Protein AF-A0A356B0W6-F1 (afdb_monomer_lite)

Secondary structure (DSSP, 8-state):
--PPPPPPPPPHHHHHHHHHTS-TTTTT----PPPPP-PPP-HHHHHHHHHHHSEE---SSS--TTEEEEEES-HHHHHHHHHHTT---TTTT-HHHHHHHHHHS-EEEEEEE-TTS-EEEEEEEEES-TTSPPTTGGG-EEEE----SSS-SEEEEEEEETTTTEEPP-

pLDDT: mean 79.92, std 16.23, range [36.97, 96.38]

Radius of gyration: 16.48 Å; chains: 1; bounding box: 46×32×55 Å

Sequence (170 aa):
EEQPGQPGIPGPDELESELLELPDYLMDLQPEKSFPEKKAFDIDKYREVMERQFENFKPFDNNREDYEWWKVENPVALHEQLLGFGVKIRNFFNASVMMSFFKYGILLSGIYQDPDGNSLLVFGFPSAFQSEHKPFDDCSVWVRNRSNQGNPEGYWLIYYDPNTKELLLW

Structure (mmCIF, N/CA/C/O backbone):
data_AF-A0A356B0W6-F1
#
_entry.id   AF-A0A356B0W6-F1
#
loop_
_atom_site.group_PDB
_atom_site.id
_atom_site.type_symbol
_atom_site.label_atom_id
_atom_site.label_alt_id
_atom_site.label_comp_id
_atom_site.label_asym_id
_atom_site.label_entity_id
_atom_site.label_seq_id
_atom_site.pdbx_PDB_ins_code
_atom_site.Cartn_x
_atom_site.Cartn_y
_atom_site.Cartn_z
_atom_site.occupancy
_atom_site.B_iso_or_equiv
_atom_site.auth_seq_id
_atom_site.auth_comp_id
_atom_site.auth_asym_id
_atom_site.auth_atom_id
_atom_site.pdbx_PDB_model_nu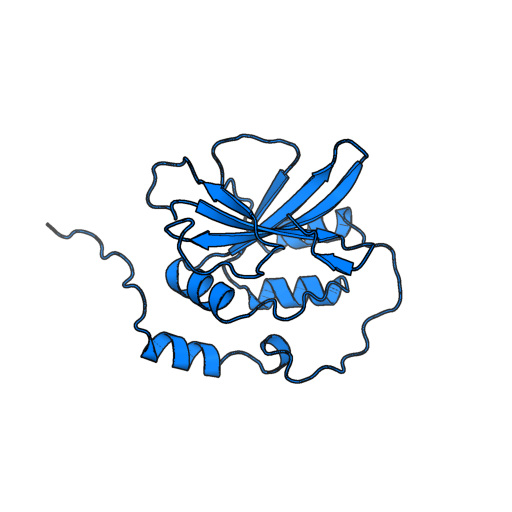m
ATOM 1 N N . GLU A 1 1 ? 20.393 14.292 -32.251 1.00 37.66 1 GLU A N 1
ATOM 2 C CA . GLU A 1 1 ? 19.480 13.296 -31.661 1.00 37.66 1 GLU A CA 1
ATOM 3 C C . GLU A 1 1 ? 20.007 12.958 -30.281 1.00 37.66 1 GLU A C 1
ATOM 5 O O . GLU A 1 1 ? 20.998 12.254 -30.179 1.00 37.66 1 GLU A O 1
ATOM 10 N N . GLU A 1 2 ? 19.419 13.532 -29.237 1.00 38.53 2 GLU A N 1
ATOM 11 C CA . GLU A 1 2 ? 19.646 13.088 -27.860 1.00 38.53 2 GLU A CA 1
ATOM 12 C C . GLU A 1 2 ? 18.300 12.569 -27.361 1.00 38.53 2 GLU A C 1
ATOM 14 O O . GLU A 1 2 ? 17.342 13.329 -27.229 1.00 38.53 2 GLU A O 1
ATOM 19 N N . GLN A 1 3 ? 18.199 11.250 -27.202 1.00 36.97 3 GLN A N 1
ATOM 20 C CA . GLN A 1 3 ? 17.082 10.633 -26.494 1.00 36.97 3 GLN A CA 1
ATOM 21 C C . GLN A 1 3 ? 17.364 10.761 -24.989 1.00 36.97 3 GLN A C 1
ATOM 23 O O . GLN A 1 3 ? 18.495 10.489 -24.578 1.00 36.97 3 GLN A O 1
ATOM 28 N N . PRO A 1 4 ? 16.394 11.184 -24.161 1.00 46.31 4 PRO A N 1
ATOM 29 C CA . PRO A 1 4 ? 16.607 11.306 -22.727 1.00 46.31 4 PRO A CA 1
ATOM 30 C C . PRO A 1 4 ? 16.771 9.912 -22.115 1.00 46.31 4 PRO A C 1
ATOM 32 O O . PRO A 1 4 ? 15.989 9.003 -22.397 1.00 46.31 4 PRO A O 1
ATOM 35 N N . GLY A 1 5 ? 17.820 9.752 -21.305 1.00 42.12 5 GLY A N 1
ATOM 36 C CA . GLY A 1 5 ? 18.164 8.500 -20.644 1.00 42.12 5 GLY A CA 1
ATOM 37 C C . GLY A 1 5 ? 17.021 7.988 -19.775 1.00 42.12 5 GLY A C 1
ATOM 38 O O . GLY A 1 5 ? 16.524 8.696 -18.901 1.00 42.12 5 GLY A O 1
ATOM 39 N N . GLN A 1 6 ? 16.613 6.744 -20.019 1.00 45.88 6 GLN A N 1
ATOM 40 C CA . GLN A 1 6 ? 15.824 5.987 -19.055 1.00 45.88 6 GLN A CA 1
ATOM 41 C C . GLN A 1 6 ? 16.670 5.785 -17.787 1.00 45.88 6 GLN A C 1
ATOM 43 O O . GLN A 1 6 ? 17.864 5.496 -17.918 1.00 45.88 6 GLN A O 1
ATOM 48 N N . PRO A 1 7 ? 16.101 5.921 -16.575 1.00 47.34 7 PRO A N 1
ATOM 49 C CA . PRO A 1 7 ? 16.812 5.545 -15.361 1.00 47.34 7 PRO A CA 1
ATOM 50 C C . PRO A 1 7 ? 17.164 4.054 -15.450 1.00 47.34 7 PRO A C 1
ATOM 52 O O . PRO A 1 7 ? 16.297 3.213 -15.689 1.00 47.34 7 PRO A O 1
ATOM 55 N N . GLY A 1 8 ? 18.459 3.746 -15.355 1.00 46.94 8 GLY A N 1
ATOM 56 C CA . GLY A 1 8 ? 18.949 2.372 -15.358 1.00 46.94 8 GLY A CA 1
ATOM 57 C C . GLY A 1 8 ? 18.416 1.631 -14.138 1.00 46.94 8 GLY A C 1
ATOM 58 O O . GLY A 1 8 ? 18.401 2.182 -13.042 1.00 46.94 8 GLY A O 1
ATOM 59 N N . ILE A 1 9 ? 17.960 0.395 -14.334 1.00 55.09 9 ILE A N 1
ATOM 60 C CA . ILE A 1 9 ? 17.580 -0.481 -13.224 1.00 55.09 9 ILE A CA 1
ATOM 61 C C . ILE A 1 9 ? 18.865 -0.786 -12.432 1.00 55.09 9 ILE A C 1
ATOM 63 O O . ILE A 1 9 ? 19.819 -1.262 -13.058 1.00 55.09 9 ILE A O 1
ATOM 67 N N . PRO A 1 10 ? 18.918 -0.514 -11.114 1.00 57.09 10 PRO A N 1
ATOM 68 C CA . PRO A 1 10 ? 20.107 -0.761 -10.302 1.00 57.09 10 PRO A CA 1
ATOM 69 C C . PRO A 1 10 ? 20.497 -2.243 -10.325 1.00 57.09 10 PRO A C 1
ATOM 71 O O . PRO A 1 10 ? 19.644 -3.137 -10.389 1.00 57.09 10 PRO A O 1
ATOM 74 N N . GLY A 1 11 ? 21.805 -2.501 -10.321 1.00 66.88 11 GLY A N 1
ATOM 75 C CA . GLY A 1 11 ? 22.346 -3.860 -10.316 1.00 66.88 11 GLY A CA 1
ATOM 76 C C . GLY A 1 11 ? 22.068 -4.590 -8.992 1.00 66.88 11 GLY A C 1
ATOM 77 O O . GLY A 1 11 ? 21.849 -3.941 -7.972 1.00 66.88 11 GLY A O 1
ATOM 78 N N . PRO A 1 12 ? 22.108 -5.936 -8.961 1.00 54.44 12 PRO A N 1
ATOM 79 C CA . PRO A 1 12 ? 21.875 -6.709 -7.735 1.00 54.44 12 PRO A CA 1
ATOM 80 C C . PRO A 1 12 ? 22.810 -6.315 -6.577 1.00 54.44 12 PRO A C 1
ATOM 82 O O . PRO A 1 12 ? 22.355 -6.243 -5.441 1.00 54.44 12 PRO A O 1
ATOM 85 N N . ASP A 1 13 ? 24.068 -5.974 -6.865 1.00 61.03 13 ASP A N 1
ATOM 86 C CA . ASP A 1 13 ? 25.041 -5.555 -5.844 1.00 61.03 13 ASP A CA 1
ATOM 87 C C . ASP A 1 13 ? 24.745 -4.147 -5.283 1.00 61.03 13 ASP A C 1
ATOM 89 O O . ASP A 1 13 ? 24.954 -3.883 -4.099 1.00 61.03 13 ASP A O 1
ATOM 93 N N . GLU A 1 14 ? 24.223 -3.237 -6.115 1.00 63.69 14 GLU A N 1
ATOM 94 C CA . GLU A 1 14 ? 23.796 -1.897 -5.683 1.00 63.69 14 GLU A CA 1
ATOM 95 C C . GLU A 1 14 ? 22.550 -1.997 -4.794 1.00 63.69 14 GLU A C 1
ATOM 97 O O . GLU A 1 14 ? 22.488 -1.368 -3.738 1.00 63.69 14 GLU A O 1
ATOM 102 N N . LEU A 1 15 ? 21.614 -2.879 -5.157 1.00 59.88 15 LEU A N 1
ATOM 103 C CA . LEU A 1 15 ? 20.419 -3.175 -4.367 1.00 59.88 15 LEU A CA 1
ATOM 104 C C . LEU A 1 15 ? 20.762 -3.742 -2.983 1.00 59.88 15 LEU A C 1
ATOM 106 O O . LEU A 1 15 ? 20.156 -3.340 -1.992 1.00 59.88 15 LEU A O 1
ATOM 110 N N . GLU A 1 16 ? 21.733 -4.655 -2.889 1.00 60.59 16 GLU A N 1
ATOM 111 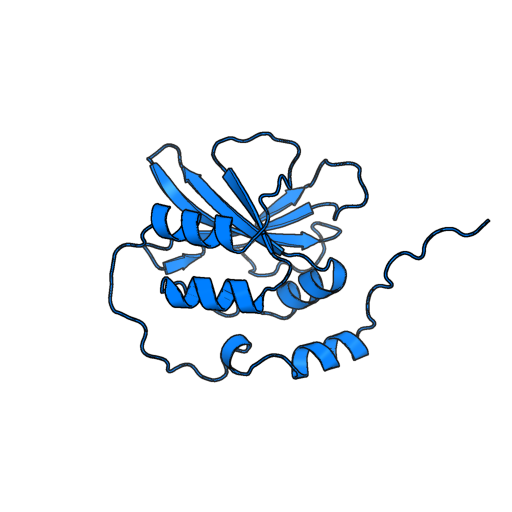C CA . GLU A 1 16 ? 22.190 -5.179 -1.595 1.00 60.59 16 GLU A CA 1
ATOM 112 C C . GLU A 1 16 ? 22.792 -4.080 -0.711 1.00 60.59 16 GLU A C 1
ATOM 114 O O . GLU A 1 16 ? 22.537 -4.058 0.495 1.00 60.59 16 GLU A O 1
ATOM 119 N N . SER A 1 17 ? 23.537 -3.140 -1.300 1.00 61.84 17 SER A N 1
ATOM 120 C CA . SER A 1 17 ? 24.111 -2.016 -0.556 1.00 61.84 17 SER A CA 1
ATOM 121 C C . SER A 1 17 ? 23.047 -1.054 -0.017 1.00 61.84 17 SER A C 1
ATOM 123 O O . SER A 1 17 ? 23.104 -0.694 1.156 1.00 61.84 17 SER A O 1
ATOM 125 N N . GLU A 1 18 ? 22.017 -0.725 -0.804 1.00 62.19 18 GLU A N 1
ATOM 126 C CA . GLU A 1 18 ? 20.912 0.129 -0.348 1.00 62.19 18 GLU A CA 1
ATOM 127 C C . GLU A 1 18 ? 20.044 -0.567 0.711 1.00 62.19 18 GLU A C 1
ATOM 129 O O . GLU A 1 18 ? 19.577 0.074 1.652 1.00 62.19 18 GLU A O 1
ATOM 134 N N . LEU A 1 19 ? 19.862 -1.890 0.615 1.00 62.47 19 LEU A N 1
ATOM 135 C CA . LEU A 1 19 ? 19.182 -2.687 1.642 1.00 62.47 19 LEU A CA 1
ATOM 136 C C . LEU A 1 19 ? 19.924 -2.664 2.986 1.00 62.47 19 LEU A C 1
ATOM 138 O O . LEU A 1 19 ? 19.279 -2.648 4.033 1.00 62.47 19 LEU A O 1
ATOM 142 N N . LEU A 1 20 ? 21.260 -2.654 2.962 1.00 60.88 20 LEU A N 1
ATOM 143 C CA . LEU A 1 20 ? 22.119 -2.570 4.150 1.00 60.88 20 LEU A CA 1
ATOM 144 C C . LEU A 1 20 ? 22.092 -1.188 4.822 1.00 60.88 20 LEU A C 1
ATOM 146 O O . LEU A 1 20 ? 22.406 -1.092 6.008 1.00 60.88 20 LEU A O 1
ATOM 150 N N . GLU A 1 21 ? 21.706 -0.134 4.100 1.00 65.50 21 GLU A N 1
ATOM 151 C CA . GLU A 1 21 ? 21.585 1.230 4.635 1.00 65.50 21 GLU A CA 1
ATOM 152 C C . GLU A 1 21 ? 20.207 1.536 5.247 1.00 65.50 21 GLU A C 1
ATOM 154 O O . GLU A 1 21 ? 20.006 2.601 5.840 1.00 65.50 21 GLU A O 1
ATOM 159 N N . LEU A 1 22 ? 19.243 0.616 5.144 1.00 66.88 22 LEU A N 1
ATOM 160 C CA . LEU A 1 22 ? 17.918 0.820 5.721 1.00 66.88 22 LEU A CA 1
ATOM 161 C C . LEU A 1 22 ? 17.969 0.803 7.259 1.00 66.88 22 LEU A C 1
ATOM 163 O O . LEU A 1 22 ? 18.570 -0.096 7.846 1.00 66.88 22 LEU A O 1
ATOM 167 N N . PRO A 1 23 ? 17.292 1.749 7.940 1.00 63.53 23 PRO A N 1
ATOM 168 C CA . PRO A 1 23 ? 17.200 1.753 9.396 1.00 63.53 23 PRO A CA 1
ATOM 169 C C . PRO A 1 23 ? 16.770 0.404 9.997 1.00 63.53 23 PRO A C 1
ATOM 171 O O . PRO A 1 23 ? 15.782 -0.183 9.558 1.00 63.53 23 PRO A O 1
ATOM 174 N N . ASP A 1 24 ? 17.427 -0.027 11.081 1.00 60.31 24 ASP A N 1
ATOM 175 C CA . ASP A 1 24 ? 17.196 -1.321 11.761 1.00 60.31 24 ASP A CA 1
ATOM 176 C C . ASP A 1 24 ? 15.720 -1.619 12.089 1.00 60.31 24 ASP A C 1
ATOM 178 O O . ASP A 1 24 ? 15.289 -2.774 12.127 1.00 60.31 24 ASP A O 1
ATOM 182 N N . TYR A 1 25 ? 14.915 -0.580 12.332 1.00 57.38 25 TYR A N 1
ATOM 183 C CA . TYR A 1 25 ? 13.494 -0.730 12.651 1.00 57.38 25 TYR A CA 1
ATOM 184 C C . TYR A 1 25 ? 12.624 -1.081 11.433 1.00 57.38 25 TYR A C 1
ATOM 186 O O . TYR A 1 25 ? 11.522 -1.591 11.618 1.00 57.38 25 TYR A O 1
ATOM 194 N N . LEU A 1 26 ? 13.092 -0.820 10.208 1.00 61.94 26 LEU A N 1
ATOM 195 C CA . LEU A 1 26 ? 12.439 -1.259 8.968 1.00 61.94 26 LEU A CA 1
ATOM 196 C C . LEU A 1 26 ? 12.690 -2.747 8.707 1.00 61.94 26 LEU A C 1
ATOM 198 O O . LEU A 1 26 ? 11.860 -3.409 8.091 1.00 61.94 26 LEU A O 1
ATOM 202 N N . MET A 1 27 ? 13.800 -3.273 9.228 1.00 64.12 27 MET A N 1
ATOM 203 C CA . MET A 1 27 ? 14.188 -4.683 9.148 1.00 64.12 27 MET A CA 1
ATOM 204 C C . MET A 1 27 ? 13.571 -5.542 10.261 1.00 64.12 27 MET A C 1
ATOM 206 O O . MET A 1 27 ? 13.958 -6.696 10.438 1.00 64.12 27 MET A O 1
ATOM 210 N N . ASP A 1 28 ? 12.636 -4.986 11.045 1.00 60.03 28 ASP A N 1
ATOM 211 C CA . ASP A 1 28 ? 12.041 -5.640 12.218 1.00 60.03 28 ASP A CA 1
ATOM 212 C C . ASP A 1 28 ? 13.099 -6.112 13.259 1.00 60.03 28 ASP A C 1
ATOM 214 O O . ASP A 1 28 ? 12.806 -6.948 14.118 1.00 60.03 28 ASP A O 1
ATOM 218 N N . LEU A 1 29 ? 14.323 -5.551 13.247 1.00 58.56 29 LEU A N 1
ATOM 219 C CA . LEU A 1 29 ? 15.438 -5.972 14.119 1.00 58.56 29 LEU A CA 1
ATOM 220 C C . LEU A 1 29 ? 15.296 -5.490 15.573 1.00 58.56 29 LEU A C 1
ATOM 222 O O . LEU A 1 29 ? 15.999 -5.982 16.457 1.00 58.56 29 LEU A O 1
ATOM 226 N N . GLN A 1 30 ? 14.368 -4.567 15.852 1.00 52.09 30 GLN A N 1
ATOM 227 C CA . GLN A 1 30 ? 14.023 -4.131 17.210 1.00 52.09 30 GLN A CA 1
ATOM 228 C C . GLN A 1 30 ? 12.508 -4.233 17.456 1.00 52.09 30 GLN A C 1
ATOM 230 O O . GLN A 1 30 ? 11.757 -3.326 17.091 1.00 52.09 30 GLN A O 1
ATOM 235 N N . PRO A 1 31 ? 12.024 -5.312 18.098 1.00 48.56 31 PRO A N 1
ATOM 236 C CA . PRO A 1 31 ? 10.591 -5.567 18.220 1.00 48.56 31 PRO A CA 1
ATOM 237 C C . PRO A 1 31 ? 9.868 -4.734 19.297 1.00 48.56 31 PRO A C 1
ATOM 239 O O . PRO A 1 31 ? 8.650 -4.850 19.408 1.00 48.56 31 PRO A O 1
ATOM 242 N N . GLU A 1 32 ? 10.553 -3.882 20.070 1.00 48.53 32 GLU A N 1
ATOM 243 C CA . GLU A 1 32 ? 10.032 -3.400 21.364 1.00 48.53 32 GLU A CA 1
ATOM 244 C C . GLU A 1 32 ? 9.881 -1.873 21.488 1.00 48.53 32 GLU A C 1
ATOM 246 O O . GLU A 1 32 ? 10.340 -1.260 22.450 1.00 48.53 32 GLU A O 1
ATOM 251 N N . LYS A 1 33 ? 9.181 -1.224 20.552 1.00 46.62 33 LYS A N 1
ATOM 252 C CA . LYS A 1 33 ? 8.465 0.016 20.905 1.00 46.62 33 LYS A CA 1
ATOM 253 C C . LYS A 1 33 ? 7.054 -0.364 21.331 1.00 46.62 33 LYS A C 1
ATOM 255 O O . LYS A 1 33 ? 6.316 -0.963 20.555 1.00 46.62 33 LYS A O 1
ATOM 260 N N . SER A 1 34 ? 6.683 -0.044 22.570 1.00 46.78 34 SER A N 1
ATOM 261 C CA . SER A 1 34 ? 5.297 -0.178 23.010 1.00 46.78 34 SER A CA 1
ATOM 262 C C . SER A 1 34 ? 4.441 0.815 22.225 1.00 46.78 34 SER A C 1
ATOM 264 O O . SER A 1 34 ? 4.642 2.029 22.276 1.00 46.78 34 SER A O 1
ATOM 266 N N . PHE A 1 35 ? 3.513 0.284 21.436 1.00 52.44 35 PHE A N 1
ATOM 267 C CA . PHE A 1 35 ? 2.559 1.091 20.686 1.00 52.44 35 PHE A CA 1
ATOM 268 C C . PHE A 1 35 ? 1.342 1.395 21.564 1.00 52.44 35 PHE A C 1
ATOM 270 O O . PHE A 1 35 ? 0.984 0.571 22.411 1.00 52.44 35 PHE A O 1
ATOM 277 N N . PRO A 1 36 ? 0.705 2.566 21.389 1.00 50.88 36 PRO A N 1
ATOM 278 C CA . PRO A 1 36 ? -0.482 2.922 22.154 1.00 50.88 36 PRO A CA 1
ATOM 279 C C . PRO A 1 36 ? -1.578 1.851 22.014 1.00 50.88 36 PRO A C 1
ATOM 281 O O . PRO A 1 36 ? -1.822 1.321 20.928 1.00 50.88 36 PRO A O 1
ATOM 284 N N . GLU A 1 37 ? -2.217 1.516 23.140 1.00 55.25 37 GLU A N 1
ATOM 285 C CA . GLU A 1 37 ? -3.287 0.516 23.234 1.00 55.25 37 GLU A CA 1
ATOM 286 C C . GLU A 1 37 ? -4.504 0.841 22.352 1.00 55.25 37 GLU A C 1
ATOM 288 O O . GLU A 1 37 ? -4.752 2.000 22.019 1.00 55.25 37 GLU A O 1
ATOM 293 N N . LYS A 1 38 ? -5.268 -0.222 22.027 1.00 51.31 38 LYS A N 1
ATOM 294 C CA . LYS A 1 38 ? -6.531 -0.284 21.260 1.00 51.31 38 LYS A CA 1
ATOM 295 C C . LYS A 1 38 ? -7.347 1.022 21.274 1.00 51.31 38 LYS A C 1
ATOM 297 O O . LYS A 1 38 ? -8.327 1.153 22.005 1.00 51.31 38 LYS A O 1
ATOM 302 N N . LYS A 1 39 ? -7.013 1.955 20.389 1.00 59.84 39 LYS A N 1
ATOM 303 C CA . LYS A 1 39 ? -8.001 2.863 19.809 1.00 59.84 39 LYS A CA 1
ATOM 304 C C . LYS A 1 39 ? -8.484 2.248 18.507 1.00 59.84 39 LYS A C 1
ATOM 306 O O . LYS A 1 39 ? -7.694 1.629 17.797 1.00 59.84 39 LYS A O 1
ATOM 311 N N . ALA A 1 40 ? -9.778 2.395 18.237 1.00 74.56 40 ALA A N 1
ATOM 312 C CA . ALA A 1 40 ? -10.315 2.119 16.913 1.00 74.56 40 ALA A CA 1
ATOM 313 C C . ALA A 1 40 ? -9.518 2.934 15.887 1.00 74.56 40 ALA A C 1
ATOM 315 O O . ALA A 1 40 ? -9.141 4.078 16.169 1.00 74.56 40 ALA A O 1
ATOM 316 N N . PHE A 1 41 ? -9.210 2.322 14.748 1.00 87.44 41 PHE A N 1
ATOM 317 C CA . PHE A 1 41 ? -8.472 2.998 13.697 1.00 87.44 41 PHE A CA 1
ATOM 318 C C . PHE A 1 41 ? -9.336 4.122 13.119 1.00 87.44 41 PHE A C 1
ATOM 320 O O . PHE A 1 41 ? -10.466 3.894 12.695 1.00 87.44 41 PHE A O 1
ATOM 327 N N . ASP A 1 42 ? -8.808 5.342 13.142 1.00 91.38 42 ASP A N 1
ATOM 328 C CA . ASP A 1 42 ? -9.494 6.527 12.636 1.00 91.38 42 ASP A CA 1
ATOM 329 C C . ASP A 1 42 ? -9.118 6.728 11.164 1.00 91.38 42 ASP A C 1
ATOM 331 O O . ASP A 1 42 ? -8.053 7.268 10.846 1.00 91.38 42 ASP A O 1
ATOM 335 N N . ILE A 1 43 ? -9.977 6.221 10.275 1.00 92.25 43 ILE A N 1
ATOM 336 C CA . ILE A 1 43 ? -9.751 6.231 8.827 1.00 92.25 43 ILE A CA 1
ATOM 337 C C . ILE A 1 43 ? -9.722 7.648 8.253 1.00 92.25 43 ILE A C 1
ATOM 339 O O . ILE A 1 43 ? -8.903 7.928 7.381 1.00 92.25 43 ILE A O 1
ATOM 343 N N . ASP A 1 44 ? -10.557 8.553 8.764 1.00 93.69 44 ASP A N 1
ATOM 344 C CA . ASP A 1 44 ? -10.640 9.925 8.266 1.00 93.69 44 ASP A CA 1
ATOM 345 C C . ASP A 1 44 ? -9.369 10.692 8.621 1.00 93.69 44 ASP A C 1
ATOM 347 O O . ASP A 1 44 ? -8.767 11.349 7.770 1.00 93.69 44 ASP A O 1
ATOM 351 N N . LYS A 1 45 ? -8.877 10.517 9.852 1.00 94.50 45 LYS A N 1
ATOM 352 C CA . LYS A 1 45 ? -7.593 11.084 10.258 1.00 94.50 45 LYS A CA 1
ATOM 353 C C . LYS A 1 45 ? -6.424 10.486 9.473 1.00 94.50 45 LYS A C 1
ATOM 355 O O . LYS A 1 45 ? -5.485 11.214 9.151 1.00 94.50 45 LYS A O 1
ATOM 360 N N . TYR A 1 46 ? -6.451 9.184 9.185 1.00 94.69 46 TYR A N 1
ATOM 361 C CA . TYR A 1 46 ? -5.436 8.547 8.343 1.00 94.69 46 TYR A CA 1
ATOM 362 C C . TYR A 1 46 ? -5.444 9.141 6.932 1.00 94.69 46 TYR A C 1
ATOM 364 O O . TYR A 1 46 ? -4.392 9.571 6.459 1.00 94.69 46 TYR A O 1
ATOM 372 N N . ARG A 1 47 ? -6.623 9.266 6.309 1.00 95.50 47 ARG A N 1
ATOM 373 C CA . ARG A 1 47 ? -6.799 9.904 4.997 1.00 95.50 47 ARG A CA 1
ATOM 374 C C . ARG A 1 47 ? -6.202 11.310 4.972 1.00 95.50 47 ARG A C 1
ATOM 376 O O . ARG A 1 47 ? -5.366 11.587 4.120 1.00 95.50 47 ARG A O 1
ATOM 383 N N . GLU A 1 48 ? -6.547 12.166 5.937 1.00 96.06 48 GLU A N 1
ATOM 384 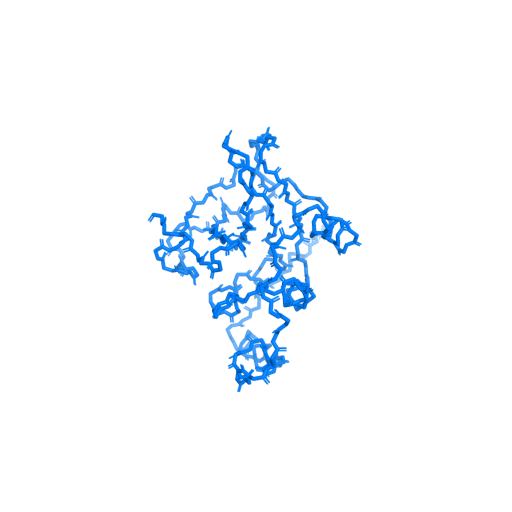C CA . GLU A 1 48 ? -6.022 13.539 6.000 1.00 96.06 48 GLU A CA 1
ATOM 385 C C . GLU A 1 48 ? -4.488 13.594 6.067 1.00 96.06 48 GLU A C 1
ATOM 387 O O . GLU A 1 48 ? -3.862 14.481 5.484 1.00 96.06 48 GLU A O 1
ATOM 392 N N . VAL A 1 49 ? -3.865 12.677 6.812 1.00 95.44 49 VAL A N 1
ATOM 393 C CA . VAL A 1 49 ? -2.401 12.605 6.911 1.00 95.44 49 VAL A CA 1
ATOM 394 C C . VAL A 1 49 ? -1.797 12.155 5.584 1.00 95.44 49 VAL A C 1
ATOM 396 O O . VAL A 1 49 ? -0.833 12.763 5.120 1.00 95.44 49 VAL A O 1
ATOM 399 N N . MET A 1 50 ? -2.386 11.139 4.952 1.00 95.88 50 MET A N 1
ATOM 400 C CA . MET A 1 50 ? -1.928 10.625 3.663 1.00 95.88 50 MET A CA 1
ATOM 401 C C . MET A 1 50 ? -2.026 11.683 2.560 1.00 95.88 50 MET A C 1
ATOM 403 O O . MET A 1 50 ? -1.053 11.886 1.842 1.00 95.88 50 MET A O 1
ATOM 407 N N . GLU A 1 51 ? -3.131 12.428 2.481 1.00 95.31 51 GLU A N 1
ATOM 408 C CA . GLU A 1 51 ? -3.322 13.524 1.517 1.00 95.31 51 GLU A CA 1
ATOM 409 C C . GLU A 1 51 ? -2.325 14.675 1.689 1.00 95.31 51 GLU A C 1
ATOM 411 O O . GLU A 1 51 ? -1.970 15.344 0.720 1.00 95.31 51 GLU A O 1
ATOM 416 N N . ARG A 1 52 ? -1.870 14.932 2.919 1.00 95.06 52 ARG A N 1
ATOM 417 C CA . ARG A 1 52 ? -0.869 15.976 3.192 1.00 95.06 52 ARG A CA 1
ATOM 418 C C . ARG A 1 52 ? 0.546 15.541 2.842 1.00 95.06 52 ARG A C 1
ATOM 420 O O . ARG A 1 52 ? 1.388 16.401 2.595 1.00 95.06 52 ARG A O 1
ATOM 427 N N . GLN A 1 53 ? 0.820 14.243 2.900 1.00 94.50 53 GLN A N 1
ATOM 428 C CA . GLN A 1 53 ? 2.173 13.707 2.804 1.00 94.50 53 GLN A CA 1
ATOM 429 C C . GLN A 1 53 ? 2.490 13.093 1.439 1.00 94.50 53 GLN A C 1
ATOM 431 O O . GLN A 1 53 ? 3.648 13.112 1.026 1.00 94.50 53 GLN A O 1
ATOM 436 N N . PHE A 1 54 ? 1.488 12.560 0.742 1.00 95.81 54 PHE A N 1
ATOM 437 C CA . PHE A 1 54 ? 1.659 11.816 -0.499 1.00 95.81 54 PHE A CA 1
ATOM 438 C C . PHE A 1 54 ? 0.739 12.347 -1.599 1.00 95.81 54 PHE A C 1
ATOM 440 O O . PHE A 1 54 ? -0.360 12.836 -1.345 1.00 95.81 54 PHE A O 1
ATOM 447 N N . GLU A 1 55 ? 1.190 12.235 -2.846 1.00 92.88 55 GLU A N 1
ATOM 448 C CA . GLU A 1 55 ? 0.434 12.701 -4.008 1.00 92.88 55 GLU A CA 1
ATOM 449 C C . GLU A 1 55 ? -0.727 11.745 -4.312 1.00 92.88 55 GLU A C 1
ATOM 451 O O . GLU A 1 55 ? -0.527 10.531 -4.387 1.00 92.88 55 GLU A O 1
ATOM 456 N N . ASN A 1 56 ? -1.937 12.278 -4.520 1.00 91.31 56 ASN A N 1
ATOM 457 C CA . ASN A 1 56 ? -3.061 11.478 -5.008 1.00 91.31 56 ASN A CA 1
ATOM 458 C C . ASN A 1 56 ? -2.731 10.897 -6.389 1.00 91.31 56 ASN A C 1
ATOM 460 O O . ASN A 1 56 ? -2.246 11.599 -7.274 1.00 91.31 56 ASN A O 1
ATOM 464 N N . PHE A 1 57 ? -3.013 9.613 -6.581 1.00 88.44 57 PHE A N 1
ATOM 465 C CA . PHE A 1 57 ? -2.633 8.895 -7.788 1.00 88.44 57 PHE A CA 1
ATOM 466 C C . PHE A 1 57 ? -3.799 8.076 -8.326 1.00 88.44 57 PHE A C 1
ATOM 468 O O . PHE A 1 57 ? -4.664 7.637 -7.580 1.00 88.44 57 PHE A O 1
ATOM 475 N N . LYS A 1 58 ? -3.828 7.835 -9.637 1.00 87.38 58 LYS A N 1
ATOM 476 C CA . LYS A 1 58 ? -4.798 6.931 -10.267 1.00 87.38 58 LYS A CA 1
ATOM 477 C C . LYS A 1 58 ? -4.041 5.798 -10.961 1.00 87.38 58 LYS A C 1
ATOM 479 O O . LYS A 1 58 ? -3.741 5.916 -12.145 1.00 87.38 58 LYS A O 1
ATOM 484 N N . PRO A 1 59 ? -3.691 4.724 -10.226 1.00 84.38 59 PRO A N 1
ATOM 485 C CA . PRO A 1 59 ? -2.843 3.649 -10.746 1.00 84.38 59 PRO A CA 1
ATOM 486 C C . PRO A 1 59 ? -3.526 2.761 -11.789 1.00 84.38 59 PRO A C 1
ATOM 488 O O . PRO A 1 59 ? -2.846 2.049 -12.526 1.00 84.38 59 PRO A O 1
ATOM 491 N N . PHE A 1 60 ? -4.857 2.773 -11.845 1.00 85.69 60 PHE A N 1
ATOM 492 C CA . PHE A 1 60 ? -5.644 1.884 -12.687 1.00 85.69 60 PHE A CA 1
ATOM 493 C C . PHE A 1 60 ? -6.643 2.675 -13.538 1.00 85.69 60 PHE A C 1
ATOM 495 O O . PHE A 1 60 ? -7.223 3.658 -13.084 1.00 85.69 60 PHE A O 1
ATOM 502 N N . ASP A 1 61 ? -6.896 2.198 -14.760 1.00 75.94 61 ASP A N 1
ATOM 503 C CA . ASP A 1 61 ? -7.855 2.822 -15.687 1.00 75.94 61 ASP A CA 1
ATOM 504 C C . ASP A 1 61 ? -9.326 2.600 -15.289 1.00 75.94 61 ASP A C 1
ATOM 506 O O . ASP A 1 61 ? -10.237 3.155 -15.907 1.00 75.94 61 ASP A O 1
ATOM 510 N N . ASN A 1 62 ? -9.594 1.771 -14.273 1.00 71.88 62 ASN A N 1
ATOM 511 C CA . ASN A 1 62 ? -10.925 1.671 -13.697 1.00 71.88 62 ASN A CA 1
ATOM 512 C C . ASN A 1 62 ? -11.107 2.822 -12.699 1.00 71.88 62 ASN A C 1
ATOM 514 O O . ASN A 1 62 ? -10.505 2.850 -11.634 1.00 71.88 62 ASN A O 1
ATOM 518 N N . ASN A 1 63 ? -11.957 3.792 -13.036 1.00 69.69 63 ASN A N 1
ATOM 519 C CA . ASN A 1 63 ? -12.299 4.898 -12.136 1.00 69.69 63 ASN A CA 1
ATOM 520 C C . ASN A 1 63 ? -13.251 4.409 -11.027 1.00 69.69 63 ASN A C 1
ATOM 522 O O . ASN A 1 63 ? -14.409 4.814 -10.961 1.00 69.69 63 ASN A O 1
ATOM 526 N N . ARG A 1 64 ? -12.769 3.460 -10.221 1.00 85.12 64 ARG A N 1
ATOM 527 C CA . ARG A 1 64 ? -13.448 2.887 -9.065 1.00 85.12 64 ARG A CA 1
ATOM 528 C C . ARG A 1 64 ? -13.448 3.911 -7.936 1.00 85.12 64 ARG A C 1
ATOM 530 O O . ARG A 1 64 ? -12.388 4.294 -7.457 1.00 85.12 64 ARG A O 1
ATOM 537 N N . GLU A 1 65 ? -14.639 4.368 -7.565 1.00 86.12 65 GLU A N 1
ATOM 538 C CA . GLU A 1 65 ? -14.846 5.408 -6.544 1.00 86.12 65 GLU A CA 1
ATOM 539 C C . GLU A 1 65 ? -14.667 4.885 -5.114 1.00 86.12 65 GLU A C 1
ATOM 541 O O . GLU A 1 65 ? -14.496 5.664 -4.187 1.00 86.12 65 GLU A O 1
ATOM 546 N N . ASP A 1 66 ? -14.672 3.565 -4.943 1.00 92.19 66 ASP A N 1
ATOM 547 C CA . ASP A 1 66 ? -14.455 2.878 -3.672 1.00 92.19 66 ASP A CA 1
ATOM 548 C C . ASP A 1 66 ? -12.973 2.667 -3.331 1.00 92.19 66 ASP A C 1
ATOM 550 O O . ASP A 1 66 ? -12.655 2.047 -2.315 1.00 92.19 66 ASP A O 1
ATOM 554 N N . TYR A 1 67 ? -12.068 3.200 -4.159 1.00 93.31 67 TYR A N 1
ATOM 555 C CA . TYR A 1 67 ? -10.652 3.294 -3.841 1.00 93.31 67 TYR A CA 1
ATOM 556 C C . TYR A 1 67 ? -10.153 4.730 -3.850 1.00 93.31 67 TYR A C 1
ATOM 558 O O . TYR A 1 67 ? -10.407 5.510 -4.768 1.00 93.31 67 TYR A O 1
ATOM 566 N N . GLU A 1 68 ? -9.294 5.005 -2.882 1.00 94.56 68 GLU A N 1
ATOM 567 C CA . GLU A 1 68 ? -8.449 6.186 -2.831 1.00 94.56 68 GLU A CA 1
ATOM 568 C C . GLU A 1 68 ? -6.994 5.720 -2.860 1.00 94.56 68 GLU A C 1
ATOM 570 O O . GLU A 1 68 ? -6.629 4.786 -2.144 1.00 94.56 68 GLU A O 1
ATOM 575 N N . TRP A 1 69 ? -6.162 6.339 -3.697 1.00 94.62 69 TRP A N 1
ATOM 576 C CA . TRP A 1 69 ? -4.770 5.937 -3.883 1.00 94.62 69 TRP A CA 1
ATOM 577 C C . TRP A 1 69 ? -3.830 7.127 -3.754 1.00 94.62 69 TRP A C 1
ATOM 579 O O . TRP A 1 69 ? -4.103 8.222 -4.251 1.00 94.62 69 TRP A O 1
ATOM 589 N N . TRP A 1 70 ? -2.670 6.862 -3.167 1.00 95.75 70 TRP A N 1
ATOM 590 C CA . TRP A 1 70 ? -1.549 7.778 -3.075 1.00 95.75 70 TRP A CA 1
ATOM 591 C C . TRP A 1 70 ? -0.273 7.112 -3.579 1.00 95.75 70 TRP A C 1
ATOM 593 O O . TRP A 1 70 ? -0.008 5.932 -3.316 1.00 95.75 70 TRP A O 1
ATOM 603 N N . LYS A 1 71 ? 0.532 7.892 -4.297 1.00 94.38 71 LYS A N 1
ATOM 604 C CA . LYS A 1 71 ? 1.864 7.509 -4.750 1.00 94.38 71 LYS A CA 1
ATOM 605 C C . LYS A 1 71 ? 2.860 7.722 -3.614 1.00 94.38 71 LYS A C 1
ATOM 607 O O . LYS A 1 71 ? 2.989 8.824 -3.084 1.00 94.38 71 LYS A O 1
ATOM 612 N N . VAL A 1 72 ? 3.584 6.669 -3.259 1.00 94.88 72 VAL A N 1
ATOM 613 C CA . VAL A 1 72 ? 4.566 6.678 -2.173 1.00 94.88 72 VAL A CA 1
ATOM 614 C C . VAL A 1 72 ? 5.965 6.570 -2.763 1.00 94.88 72 VAL A C 1
ATOM 616 O O . VAL A 1 72 ? 6.385 5.501 -3.192 1.00 94.88 72 VAL A O 1
ATOM 619 N N . GLU A 1 73 ? 6.694 7.682 -2.761 1.00 93.19 73 GLU A N 1
ATOM 620 C CA . GLU A 1 73 ? 8.096 7.755 -3.214 1.00 93.19 73 GLU A CA 1
ATOM 621 C C . GLU A 1 73 ? 9.091 7.610 -2.053 1.00 93.19 73 GLU A C 1
ATOM 623 O O . GLU A 1 73 ? 10.278 7.392 -2.262 1.00 93.19 73 GLU A O 1
ATOM 628 N N . ASN A 1 74 ? 8.609 7.713 -0.810 1.00 91.19 74 ASN A N 1
ATOM 629 C CA . ASN A 1 74 ? 9.404 7.516 0.397 1.00 91.19 74 ASN A CA 1
ATOM 630 C C . ASN A 1 74 ? 8.728 6.469 1.302 1.00 91.19 74 ASN A C 1
ATOM 632 O O . ASN A 1 74 ? 7.847 6.813 2.099 1.00 91.19 74 ASN A O 1
ATOM 636 N N . PRO A 1 75 ? 9.124 5.189 1.190 1.00 90.19 75 PRO A N 1
ATOM 637 C CA . PRO A 1 75 ? 8.518 4.110 1.959 1.00 90.19 75 PRO A CA 1
ATOM 638 C C . PRO A 1 75 ? 8.775 4.225 3.466 1.00 90.19 75 PRO A C 1
ATOM 640 O O . PRO A 1 75 ? 7.922 3.841 4.264 1.00 90.19 75 PRO A O 1
ATOM 643 N N . VAL A 1 76 ? 9.905 4.813 3.871 1.00 88.50 76 VAL A N 1
ATOM 644 C CA . VAL A 1 76 ? 10.220 5.068 5.286 1.00 88.50 76 VAL A CA 1
ATOM 645 C C . VAL A 1 76 ? 9.179 6.002 5.893 1.00 88.50 76 VAL A C 1
ATOM 647 O O . VAL A 1 76 ? 8.610 5.710 6.942 1.00 88.50 76 VAL A O 1
ATOM 650 N N . ALA A 1 77 ? 8.858 7.080 5.178 1.00 91.56 77 ALA A N 1
ATOM 651 C CA . ALA A 1 77 ? 7.865 8.048 5.613 1.00 91.56 77 ALA A CA 1
ATOM 652 C C . ALA A 1 77 ? 6.459 7.423 5.706 1.00 91.56 77 ALA A C 1
ATOM 654 O O . ALA A 1 77 ? 5.704 7.761 6.617 1.00 91.56 77 ALA A O 1
ATOM 655 N N . LEU A 1 78 ? 6.114 6.488 4.806 1.00 93.56 78 LEU A N 1
ATOM 656 C CA . LEU A 1 78 ? 4.873 5.708 4.897 1.00 93.56 78 LEU A CA 1
ATOM 657 C C . LEU A 1 78 ? 4.859 4.861 6.170 1.00 93.56 78 LEU A C 1
ATOM 659 O O . LEU A 1 78 ? 3.887 4.892 6.919 1.00 93.56 78 LEU A O 1
ATOM 663 N N . HIS A 1 79 ? 5.935 4.123 6.433 1.00 90.62 79 HIS A N 1
ATOM 664 C CA . HIS A 1 79 ? 6.023 3.259 7.603 1.00 90.62 79 HIS A CA 1
ATOM 665 C C . HIS A 1 79 ? 5.900 4.031 8.913 1.00 90.62 79 HIS A C 1
ATOM 667 O O . HIS A 1 79 ? 5.181 3.600 9.810 1.00 90.62 79 HIS A O 1
ATOM 673 N N . GLU A 1 80 ? 6.538 5.195 9.016 1.00 90.06 80 GLU A N 1
ATOM 674 C CA . GLU A 1 80 ? 6.396 6.068 10.181 1.00 90.06 80 GLU A CA 1
ATOM 675 C C . GLU A 1 80 ? 4.937 6.478 10.418 1.00 90.06 80 GLU A C 1
ATOM 677 O O . GLU A 1 80 ? 4.473 6.422 11.561 1.00 90.06 80 GLU A O 1
ATOM 682 N N . GLN A 1 81 ? 4.187 6.808 9.356 1.00 92.00 81 GLN A N 1
ATOM 683 C CA . GLN A 1 81 ? 2.754 7.076 9.489 1.00 92.00 81 GLN A CA 1
ATOM 684 C C . GLN A 1 81 ? 1.994 5.829 9.938 1.00 92.00 81 GLN A C 1
ATOM 686 O O . GLN A 1 81 ? 1.256 5.898 10.918 1.00 92.00 81 GLN A O 1
ATOM 691 N N . LEU A 1 82 ? 2.208 4.674 9.301 1.00 91.75 82 LEU A N 1
ATOM 692 C CA . LEU A 1 82 ? 1.550 3.420 9.689 1.00 91.75 82 LEU A CA 1
ATOM 693 C C . LEU A 1 82 ? 1.765 3.106 11.178 1.00 91.75 82 LEU A C 1
ATOM 695 O O . LEU A 1 82 ? 0.800 2.884 11.914 1.00 91.75 82 LEU A O 1
ATOM 699 N N . LEU A 1 83 ? 3.008 3.202 11.651 1.00 89.44 83 LEU A N 1
ATOM 700 C CA . LEU A 1 83 ? 3.350 3.030 13.061 1.00 89.44 83 LEU A CA 1
ATOM 701 C C . LEU A 1 83 ? 2.645 4.053 13.964 1.00 89.44 83 LEU A C 1
ATOM 703 O O . LEU A 1 83 ? 2.147 3.686 15.031 1.00 89.44 83 LEU A O 1
ATOM 707 N N . GLY A 1 84 ? 2.563 5.317 13.539 1.00 88.56 84 GLY A N 1
ATOM 708 C CA . GLY A 1 84 ? 1.837 6.378 14.242 1.00 88.56 84 GLY A CA 1
ATOM 709 C C . GLY A 1 84 ? 0.339 6.096 14.403 1.00 88.56 84 GLY A C 1
ATOM 710 O O . GLY A 1 84 ? -0.256 6.488 15.409 1.00 88.56 84 GLY A O 1
ATOM 711 N N . PHE A 1 85 ? -0.253 5.353 13.465 1.00 89.94 85 PHE A N 1
ATOM 712 C CA . PHE A 1 85 ? -1.635 4.869 13.527 1.00 89.94 85 PHE A CA 1
ATOM 713 C C . PHE A 1 85 ? -1.774 3.464 14.147 1.00 89.94 85 PHE A C 1
ATOM 715 O O . PHE A 1 85 ? -2.868 2.903 14.178 1.00 89.94 85 PHE A O 1
ATOM 722 N N . GLY A 1 86 ? -0.693 2.888 14.684 1.00 87.31 86 GLY A N 1
ATOM 723 C CA . GLY A 1 86 ? -0.710 1.567 15.321 1.00 87.31 86 GLY A CA 1
ATOM 724 C C . GLY A 1 86 ? -0.871 0.398 14.343 1.00 87.31 86 GLY A C 1
ATOM 725 O O . GLY A 1 86 ? -1.229 -0.707 14.777 1.00 87.31 86 GLY A O 1
ATOM 726 N N . VAL A 1 87 ? -0.607 0.647 13.057 1.00 89.44 87 VAL A N 1
ATOM 727 C CA . VAL A 1 87 ? -0.549 -0.336 11.975 1.00 89.44 87 VAL A CA 1
ATOM 728 C C . VAL A 1 87 ? 0.863 -0.896 11.913 1.00 89.44 87 VAL A C 1
ATOM 730 O O . VAL A 1 87 ? 1.825 -0.177 11.648 1.00 89.44 87 VAL A O 1
ATOM 733 N N . LYS A 1 88 ? 0.985 -2.200 12.155 1.00 86.75 88 LYS A N 1
AT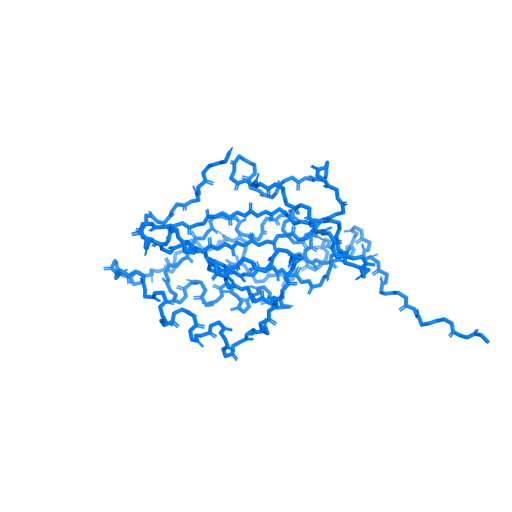OM 734 C CA . LYS A 1 88 ? 2.247 -2.929 12.031 1.00 86.75 88 LYS A CA 1
ATOM 735 C C . LYS A 1 88 ? 2.029 -4.116 11.110 1.00 86.75 88 LYS A C 1
ATOM 737 O O . LYS A 1 88 ? 1.390 -5.092 11.497 1.00 86.75 88 LYS A O 1
ATOM 742 N N . ILE A 1 89 ? 2.574 -4.022 9.904 1.00 84.94 89 ILE A N 1
ATOM 743 C CA . ILE A 1 89 ? 2.573 -5.120 8.942 1.00 84.94 89 ILE A CA 1
ATOM 744 C C . ILE A 1 89 ? 3.921 -5.815 9.068 1.00 84.94 89 ILE A C 1
ATOM 746 O O . ILE A 1 89 ? 4.968 -5.216 8.834 1.00 84.94 89 ILE A O 1
ATOM 750 N N . ARG A 1 90 ? 3.893 -7.075 9.496 1.00 82.38 90 ARG A N 1
ATOM 751 C CA . ARG A 1 90 ? 5.108 -7.875 9.653 1.00 82.38 90 ARG A CA 1
ATOM 752 C C . ARG A 1 90 ? 5.817 -8.009 8.309 1.00 82.38 90 ARG A C 1
ATOM 754 O O . ARG A 1 90 ? 5.163 -8.347 7.324 1.00 82.38 90 ARG A O 1
ATOM 761 N N . ASN A 1 91 ? 7.135 -7.814 8.286 1.00 80.19 91 ASN A N 1
ATOM 762 C CA . ASN A 1 91 ? 7.944 -7.902 7.069 1.00 80.19 91 ASN A CA 1
ATOM 763 C C . ASN A 1 91 ? 7.427 -6.981 5.944 1.00 80.19 91 ASN A C 1
ATOM 765 O O . ASN A 1 91 ? 7.470 -7.364 4.771 1.00 80.19 91 ASN A O 1
ATOM 769 N N . PHE A 1 92 ? 6.917 -5.787 6.290 1.00 85.44 92 PHE A N 1
ATOM 770 C CA . PHE A 1 92 ? 6.437 -4.826 5.291 1.00 85.44 92 PHE A CA 1
ATOM 771 C C . PHE A 1 92 ? 7.521 -4.513 4.247 1.00 85.44 92 PHE A C 1
ATOM 773 O O . PHE A 1 92 ? 7.241 -4.487 3.055 1.00 85.44 92 PHE A O 1
ATOM 780 N N . PHE A 1 93 ? 8.775 -4.389 4.692 1.00 85.06 93 PHE A N 1
ATOM 781 C CA . PHE A 1 93 ? 9.958 -4.186 3.850 1.00 85.06 93 PHE A CA 1
ATOM 782 C C . PHE A 1 93 ? 10.719 -5.477 3.564 1.00 85.06 93 PHE A C 1
ATOM 784 O O . PHE A 1 93 ? 11.941 -5.540 3.677 1.00 85.06 93 PHE A O 1
ATOM 791 N N . ASN A 1 94 ? 10.010 -6.542 3.199 1.00 86.19 94 ASN A N 1
ATOM 792 C CA . ASN A 1 94 ? 10.692 -7.734 2.710 1.00 86.19 94 ASN A CA 1
ATOM 793 C C . ASN A 1 94 ? 11.428 -7.455 1.385 1.00 86.19 94 ASN A C 1
ATOM 795 O O . ASN A 1 94 ? 11.138 -6.490 0.674 1.00 86.19 94 ASN A O 1
ATOM 799 N N . ALA A 1 95 ? 12.355 -8.344 1.025 1.00 85.06 95 ALA A N 1
ATOM 800 C CA . ALA A 1 95 ? 13.185 -8.187 -0.167 1.00 85.06 95 ALA A CA 1
ATOM 801 C C . ALA A 1 95 ? 12.371 -7.970 -1.457 1.00 85.06 95 ALA A C 1
ATOM 803 O O . ALA A 1 95 ? 12.784 -7.190 -2.306 1.00 85.06 95 ALA A O 1
ATOM 804 N N . SER A 1 96 ? 11.198 -8.598 -1.602 1.00 87.06 96 SER A N 1
ATOM 805 C CA . SER A 1 96 ? 10.366 -8.428 -2.806 1.00 87.06 96 SER A CA 1
ATOM 806 C C . SER A 1 96 ? 9.776 -7.024 -2.897 1.00 87.06 96 SER A C 1
ATOM 808 O O . SER A 1 96 ? 9.783 -6.423 -3.970 1.00 87.06 96 SER A O 1
ATOM 810 N N . VAL A 1 97 ? 9.305 -6.484 -1.769 1.00 89.19 97 VAL A N 1
ATOM 811 C CA . VAL A 1 97 ? 8.803 -5.106 -1.680 1.00 89.19 97 VAL A CA 1
ATOM 812 C C . VAL A 1 97 ? 9.915 -4.111 -1.983 1.00 89.19 97 VAL A C 1
ATOM 814 O O . VAL A 1 97 ? 9.719 -3.202 -2.786 1.00 89.19 97 VAL A O 1
ATOM 817 N N . MET A 1 98 ? 11.094 -4.306 -1.394 1.00 88.12 98 MET A N 1
ATOM 818 C CA . MET A 1 98 ? 12.226 -3.410 -1.614 1.00 88.12 98 MET A CA 1
ATOM 819 C C . MET A 1 98 ? 12.731 -3.461 -3.057 1.00 88.12 98 MET A C 1
ATOM 821 O O . MET A 1 98 ? 12.911 -2.413 -3.664 1.00 88.12 98 MET A O 1
ATOM 825 N N . MET A 1 99 ? 12.874 -4.650 -3.652 1.00 85.81 99 MET A N 1
ATOM 826 C CA . MET A 1 99 ? 13.244 -4.788 -5.067 1.00 85.81 99 MET A CA 1
ATOM 827 C C . MET A 1 99 ? 12.230 -4.112 -5.997 1.00 85.81 99 MET A C 1
ATOM 829 O O . MET A 1 99 ? 12.619 -3.453 -6.959 1.00 85.81 99 MET A O 1
ATOM 833 N N . SER A 1 100 ? 10.932 -4.254 -5.710 1.00 88.25 100 SER A N 1
ATOM 834 C CA . SER A 1 100 ? 9.871 -3.548 -6.433 1.00 88.25 100 SER A CA 1
ATOM 835 C C . SER A 1 100 ? 10.048 -2.030 -6.316 1.00 88.25 100 SER A C 1
ATOM 837 O O . SER A 1 100 ? 10.111 -1.338 -7.334 1.00 88.25 100 SER A O 1
ATOM 839 N N . PHE A 1 101 ? 10.217 -1.514 -5.097 1.00 90.00 101 PHE A N 1
ATOM 840 C CA . PHE A 1 101 ? 10.423 -0.088 -4.872 1.00 90.00 101 PHE A CA 1
ATOM 841 C C . PHE A 1 101 ? 11.674 0.440 -5.582 1.00 90.00 101 PHE A C 1
ATOM 843 O O . PHE A 1 101 ? 11.570 1.422 -6.303 1.00 90.00 101 PHE A O 1
ATOM 850 N N . PHE A 1 102 ? 12.828 -0.217 -5.466 1.00 87.50 102 PHE A N 1
ATOM 851 C CA . PHE A 1 102 ? 14.057 0.239 -6.121 1.00 87.50 102 PHE A CA 1
ATOM 852 C C . PHE A 1 102 ? 13.968 0.209 -7.652 1.00 87.50 102 PHE A C 1
ATOM 854 O O . PHE A 1 102 ? 14.505 1.084 -8.325 1.00 87.50 102 PHE A O 1
ATOM 861 N N . LYS A 1 103 ? 13.246 -0.764 -8.223 1.00 86.19 103 LYS A N 1
ATOM 862 C CA . LYS A 1 103 ? 13.051 -0.868 -9.676 1.00 86.19 103 LYS A CA 1
ATOM 863 C C . LYS A 1 103 ? 12.141 0.227 -10.235 1.00 86.19 103 LYS A C 1
ATOM 865 O O . LYS A 1 103 ? 12.380 0.694 -11.345 1.00 86.19 103 LYS A O 1
ATOM 870 N N . TYR A 1 104 ? 11.085 0.603 -9.512 1.00 88.12 104 TYR A N 1
ATOM 871 C CA . TYR A 1 104 ? 10.049 1.517 -10.022 1.00 88.12 104 TYR A CA 1
ATOM 872 C C . TYR A 1 104 ? 10.042 2.901 -9.360 1.00 88.12 104 TYR A C 1
ATOM 874 O O . TYR A 1 104 ? 9.343 3.795 -9.832 1.00 88.12 104 TYR A O 1
ATOM 882 N N . GLY A 1 105 ? 10.786 3.084 -8.271 1.00 89.25 105 GLY A N 1
ATOM 883 C CA . GLY A 1 105 ? 10.863 4.306 -7.465 1.00 89.25 105 GLY A CA 1
ATOM 884 C C . GLY A 1 105 ? 9.594 4.640 -6.678 1.00 89.25 105 GLY A C 1
ATOM 885 O O . GLY A 1 105 ? 9.523 5.700 -6.059 1.00 89.25 105 GLY A O 1
ATOM 886 N N . ILE A 1 106 ? 8.563 3.789 -6.735 1.00 91.56 106 ILE A N 1
ATOM 887 C CA . ILE A 1 106 ? 7.236 4.085 -6.189 1.00 91.56 106 ILE A CA 1
ATOM 888 C C . ILE A 1 106 ? 6.613 2.843 -5.556 1.00 91.56 106 ILE A C 1
ATOM 890 O O . ILE A 1 106 ? 6.776 1.731 -6.054 1.00 91.56 106 ILE A O 1
ATOM 894 N N . LEU A 1 107 ? 5.827 3.054 -4.507 1.00 93.75 107 LEU A N 1
ATOM 895 C CA . LEU A 1 107 ? 4.820 2.130 -3.991 1.00 93.75 107 LEU A CA 1
ATOM 896 C C . LEU A 1 107 ? 3.442 2.795 -4.068 1.00 93.75 107 LEU A C 1
ATOM 898 O O . LEU A 1 107 ? 3.329 4.013 -4.224 1.00 93.75 107 LEU A O 1
ATOM 902 N N . LEU A 1 108 ? 2.387 2.001 -3.929 1.00 94.44 108 LEU A N 1
ATOM 903 C CA . LEU A 1 108 ? 1.035 2.509 -3.728 1.00 94.44 108 LEU A CA 1
ATOM 904 C C . LEU A 1 108 ? 0.615 2.292 -2.282 1.00 94.44 108 LEU A C 1
ATOM 906 O O . LEU A 1 108 ? 0.804 1.209 -1.727 1.00 94.44 108 LEU A O 1
ATOM 910 N N . SER A 1 109 ? -0.018 3.305 -1.711 1.00 96.25 109 SER A N 1
ATOM 911 C CA . SER A 1 109 ? -0.823 3.179 -0.502 1.00 96.25 109 SER A CA 1
ATOM 912 C C . SER A 1 109 ? -2.231 3.645 -0.829 1.00 96.25 109 SER A C 1
ATOM 914 O O . SER A 1 109 ? -2.407 4.558 -1.631 1.00 96.25 109 SER A O 1
ATOM 916 N N . GLY A 1 110 ? -3.236 3.038 -0.224 1.00 95.69 110 GLY A N 1
ATOM 917 C CA . GLY A 1 110 ? -4.620 3.338 -0.535 1.00 95.69 110 GLY A CA 1
ATOM 918 C C . GLY A 1 110 ? -5.584 2.936 0.564 1.00 95.69 110 GLY A C 1
ATOM 919 O O . GLY A 1 110 ? -5.230 2.231 1.511 1.00 95.69 110 GLY A O 1
ATOM 920 N N . ILE A 1 111 ? -6.815 3.405 0.410 1.00 96.38 111 ILE A N 1
ATOM 921 C CA . ILE A 1 111 ? -7.970 2.999 1.202 1.00 96.38 111 ILE A CA 1
ATOM 922 C C . ILE A 1 111 ? -8.949 2.333 0.244 1.00 96.38 111 ILE A C 1
ATOM 924 O O . ILE A 1 111 ? -9.220 2.861 -0.834 1.00 96.38 111 ILE A O 1
ATOM 928 N N . TYR A 1 112 ? -9.474 1.184 0.647 1.00 95.19 112 TYR A N 1
ATOM 929 C CA . TYR A 1 112 ? -10.608 0.538 0.004 1.00 95.19 112 TYR A CA 1
ATOM 930 C C . TYR A 1 112 ? -11.805 0.590 0.940 1.00 95.19 112 TYR A C 1
ATOM 932 O O . TYR A 1 112 ? -11.689 0.193 2.099 1.00 95.19 112 TYR A O 1
ATOM 940 N N . GLN A 1 113 ? -12.943 1.050 0.435 1.00 93.75 113 GLN A N 1
ATOM 941 C CA . GLN A 1 113 ? -14.211 0.996 1.149 1.00 93.75 113 GLN A CA 1
ATOM 942 C C . GLN A 1 113 ? -15.041 -0.163 0.615 1.00 93.75 113 GLN A C 1
ATOM 944 O O . GLN A 1 113 ? -15.341 -0.227 -0.577 1.00 93.75 113 GLN A O 1
ATOM 949 N N . ASP A 1 114 ? -15.406 -1.092 1.491 1.00 87.31 114 ASP A N 1
ATOM 950 C CA . ASP A 1 114 ? -16.332 -2.150 1.120 1.00 87.31 114 ASP A CA 1
ATOM 951 C C . ASP A 1 114 ? -17.786 -1.623 1.055 1.00 87.31 114 ASP A C 1
ATOM 953 O O . ASP A 1 114 ? -18.102 -0.554 1.592 1.00 87.31 114 ASP A O 1
ATOM 957 N N . PRO A 1 115 ? -18.702 -2.357 0.399 1.00 85.50 115 PRO A N 1
ATOM 958 C CA . PRO A 1 115 ? -20.113 -1.973 0.335 1.00 85.50 115 PRO A CA 1
ATOM 959 C C . PRO A 1 115 ? -20.828 -1.940 1.694 1.00 85.50 115 PRO A C 1
ATOM 961 O O . PRO A 1 115 ? -21.874 -1.301 1.811 1.00 85.50 115 PRO A O 1
ATOM 964 N N . ASP A 1 116 ? -20.289 -2.632 2.699 1.00 85.00 116 ASP A N 1
ATOM 965 C CA . ASP A 1 116 ? -20.824 -2.698 4.060 1.00 85.00 116 ASP A CA 1
ATOM 966 C C . ASP A 1 116 ? -20.354 -1.506 4.927 1.00 85.00 116 ASP A C 1
ATOM 968 O O . ASP A 1 116 ? -20.810 -1.336 6.060 1.00 85.00 116 ASP A O 1
ATOM 972 N N . GLY A 1 117 ? -19.491 -0.640 4.380 1.00 81.31 117 GLY A N 1
ATOM 973 C CA . GLY A 1 117 ? -18.960 0.566 5.010 1.00 81.31 117 GLY A CA 1
ATOM 974 C C . GLY A 1 117 ? -17.658 0.364 5.791 1.00 81.31 117 GLY A C 1
ATOM 975 O O . GLY A 1 117 ? -17.188 1.309 6.428 1.00 81.31 117 GLY A O 1
ATOM 976 N N . ASN A 1 118 ? -17.050 -0.825 5.761 1.00 87.94 118 ASN A N 1
ATOM 977 C CA . ASN A 1 118 ? -15.737 -1.043 6.361 1.00 87.94 118 ASN A CA 1
ATOM 978 C C . ASN A 1 118 ? -14.637 -0.505 5.445 1.00 87.94 118 ASN A C 1
ATOM 980 O O . ASN A 1 118 ? -14.713 -0.578 4.220 1.00 87.94 118 ASN A O 1
ATOM 984 N N . SER A 1 119 ? -13.582 0.025 6.058 1.00 93.25 119 SER A N 1
ATOM 985 C CA . SER A 1 119 ? -12.420 0.542 5.340 1.00 93.25 119 SER A CA 1
ATOM 986 C C . SER A 1 119 ? -11.203 -0.338 5.585 1.00 93.25 119 SER A C 1
ATOM 988 O O . SER A 1 119 ? -10.836 -0.598 6.732 1.00 93.25 119 SER A O 1
ATOM 990 N N . LEU A 1 120 ? -10.562 -0.759 4.501 1.00 94.88 120 LEU A N 1
ATOM 991 C CA . LEU A 1 120 ? -9.310 -1.502 4.506 1.00 94.88 120 LEU A CA 1
ATOM 992 C C . LEU A 1 120 ? -8.178 -0.610 4.011 1.00 94.88 120 LEU A C 1
ATOM 994 O O . LEU A 1 120 ? -8.366 0.222 3.123 1.00 94.88 120 LEU A O 1
ATOM 998 N N . LEU A 1 121 ? -6.984 -0.828 4.551 1.00 96.00 121 LEU A N 1
ATOM 999 C CA . LEU A 1 121 ? -5.766 -0.283 3.970 1.00 96.00 121 LEU A CA 1
ATOM 1000 C C . LEU A 1 121 ? -5.311 -1.199 2.842 1.00 96.00 121 LEU A C 1
ATOM 1002 O O . LEU A 1 121 ? -5.342 -2.423 2.975 1.00 96.00 121 LEU A O 1
ATOM 1006 N N . VAL A 1 122 ? -4.878 -0.609 1.737 1.00 95.94 122 VAL A N 1
ATOM 1007 C CA . VAL A 1 122 ? -4.422 -1.352 0.564 1.00 95.94 122 VAL A CA 1
ATOM 1008 C C . VAL A 1 122 ? -3.048 -0.856 0.168 1.00 95.94 122 VAL A C 1
ATOM 1010 O O . VAL A 1 122 ? -2.824 0.346 0.059 1.00 95.94 122 VAL A O 1
ATOM 1013 N N . PHE A 1 123 ? -2.123 -1.778 -0.068 1.00 96.00 123 PHE A N 1
ATOM 1014 C CA . PHE A 1 123 ? -0.776 -1.444 -0.521 1.00 96.00 123 PHE A CA 1
ATOM 1015 C C . PHE A 1 123 ? -0.510 -2.128 -1.846 1.00 96.00 123 PHE A C 1
ATOM 1017 O O . PHE A 1 123 ? -0.899 -3.279 -2.032 1.00 96.00 123 PHE A O 1
ATOM 1024 N N . GLY A 1 124 ? 0.129 -1.410 -2.764 1.00 94.56 124 GLY A N 1
ATOM 1025 C CA . GLY A 1 124 ? 0.439 -1.904 -4.096 1.00 94.56 124 GLY A CA 1
ATOM 1026 C C . GLY A 1 124 ? 1.929 -1.858 -4.384 1.00 94.56 124 GLY A C 1
ATOM 1027 O O . GLY A 1 124 ? 2.571 -0.817 -4.247 1.00 94.56 124 GLY A O 1
ATOM 1028 N N . PHE A 1 125 ? 2.458 -2.987 -4.836 1.00 93.38 125 PHE A N 1
ATOM 1029 C CA . PHE A 1 125 ? 3.861 -3.163 -5.179 1.00 93.38 125 PHE A CA 1
ATOM 1030 C C . PHE A 1 125 ? 3.974 -3.354 -6.692 1.00 93.38 125 PHE A C 1
ATOM 1032 O O . PHE A 1 125 ? 3.503 -4.372 -7.212 1.00 93.38 125 PHE A O 1
ATOM 1039 N N . PRO A 1 126 ? 4.520 -2.374 -7.427 1.00 91.19 126 PRO A N 1
ATOM 1040 C CA . PRO A 1 126 ? 4.626 -2.471 -8.874 1.00 91.19 126 PRO A CA 1
ATOM 1041 C C . PRO A 1 126 ? 5.500 -3.639 -9.330 1.00 91.19 126 PRO A C 1
ATOM 1043 O O . PRO A 1 126 ? 6.521 -3.966 -8.724 1.00 91.19 126 PRO A O 1
ATOM 1046 N N . SER A 1 127 ? 5.107 -4.277 -10.426 1.00 86.88 127 SER A N 1
ATOM 1047 C CA . SER A 1 127 ? 5.856 -5.385 -11.008 1.00 86.88 127 SER A CA 1
ATOM 1048 C C . SER A 1 127 ? 5.595 -5.497 -12.512 1.00 86.88 127 SER A C 1
ATOM 1050 O O . SER A 1 127 ? 4.624 -4.956 -13.050 1.00 86.88 127 SER A O 1
ATOM 1052 N N . ALA A 1 128 ? 6.525 -6.139 -13.218 1.00 78.88 128 ALA A N 1
ATOM 1053 C CA . ALA A 1 128 ? 6.448 -6.272 -14.667 1.00 78.88 128 ALA A CA 1
ATOM 1054 C C . ALA A 1 128 ? 5.525 -7.419 -15.078 1.00 78.88 128 ALA A C 1
ATOM 1056 O O . ALA A 1 128 ? 4.931 -7.353 -16.141 1.00 78.88 128 ALA A O 1
ATOM 1057 N N . PHE A 1 129 ? 5.396 -8.466 -14.261 1.00 75.25 129 PHE A N 1
ATOM 1058 C CA . PHE A 1 129 ? 4.624 -9.655 -14.610 1.00 75.25 129 PHE A CA 1
ATOM 1059 C C . PHE A 1 129 ? 4.067 -10.334 -13.360 1.00 75.25 129 PHE A C 1
ATOM 1061 O O . PHE A 1 129 ? 4.738 -10.404 -12.336 1.00 75.25 129 PHE A O 1
ATOM 1068 N N . GLN A 1 130 ? 2.908 -10.985 -13.497 1.00 74.94 130 GLN A N 1
ATOM 1069 C CA . GLN A 1 130 ? 2.338 -11.860 -12.459 1.00 74.94 130 GLN A CA 1
ATOM 1070 C C . GLN A 1 130 ? 3.277 -13.014 -12.053 1.00 74.94 130 GLN A C 1
ATOM 1072 O O . GLN A 1 130 ? 3.092 -13.637 -11.016 1.00 74.94 130 GLN A O 1
ATOM 1077 N N . SER A 1 131 ? 4.255 -13.358 -12.891 1.00 69.88 131 SER A N 1
ATOM 1078 C CA . SER A 1 131 ? 5.235 -14.404 -12.595 1.00 69.88 131 SER A CA 1
ATOM 1079 C C . SER A 1 131 ? 6.409 -13.929 -11.734 1.00 69.88 131 SER A C 1
ATOM 1081 O O . SER A 1 131 ? 7.205 -14.766 -11.315 1.00 69.88 131 SER A O 1
ATOM 1083 N N . GLU A 1 132 ? 6.571 -12.619 -11.506 1.00 73.56 132 GLU A N 1
ATOM 1084 C CA . GLU A 1 132 ? 7.563 -12.117 -10.546 1.00 73.56 132 GLU A CA 1
ATOM 1085 C C . GLU A 1 132 ? 7.152 -12.491 -9.107 1.00 73.56 132 GLU A C 1
ATOM 1087 O O . GLU A 1 132 ? 5.987 -12.775 -8.824 1.00 73.56 132 GLU A O 1
ATOM 1092 N N . HIS A 1 133 ? 8.126 -12.530 -8.194 1.00 75.12 133 HIS A N 1
ATOM 1093 C CA . HIS A 1 133 ? 7.928 -13.031 -6.833 1.00 75.12 133 HIS A CA 1
ATOM 1094 C C . HIS A 1 133 ? 6.864 -12.222 -6.069 1.00 75.12 133 HIS A C 1
ATOM 1096 O O . HIS A 1 133 ? 6.984 -11.004 -5.920 1.00 75.12 133 HIS A O 1
ATOM 1102 N N . LYS A 1 134 ? 5.830 -12.910 -5.566 1.00 85.56 134 LYS A N 1
ATOM 1103 C CA . LYS A 1 134 ? 4.738 -12.295 -4.801 1.00 85.56 134 LYS A CA 1
ATOM 1104 C C . LYS A 1 134 ? 5.240 -11.824 -3.423 1.00 85.56 134 LYS A C 1
ATOM 1106 O O . LYS A 1 134 ? 5.896 -12.598 -2.729 1.00 85.56 134 LYS A O 1
ATOM 1111 N N . PRO A 1 135 ? 4.963 -10.577 -3.001 1.00 83.62 135 PRO A N 1
ATOM 1112 C CA . PRO A 1 135 ? 5.588 -10.018 -1.802 1.00 83.62 135 PRO A CA 1
ATOM 1113 C C . PRO A 1 135 ? 5.051 -10.576 -0.474 1.00 83.62 135 PRO A C 1
ATOM 1115 O O . PRO A 1 135 ? 5.794 -10.579 0.502 1.00 83.62 135 PRO A O 1
ATOM 1118 N N . PHE A 1 136 ? 3.801 -11.051 -0.412 1.00 86.62 136 PHE A N 1
ATOM 1119 C CA . PHE A 1 136 ? 3.166 -11.573 0.815 1.00 86.62 136 PHE A CA 1
ATOM 1120 C C . PHE A 1 136 ? 2.414 -12.884 0.586 1.00 86.62 136 PHE A C 1
ATOM 1122 O O . PHE A 1 136 ? 1.310 -13.064 1.092 1.00 86.62 136 PHE A O 1
ATOM 1129 N N . ASP A 1 137 ? 2.979 -13.778 -0.216 1.00 85.69 137 ASP A N 1
ATOM 1130 C CA . ASP A 1 137 ? 2.397 -15.082 -0.517 1.00 85.69 137 ASP A CA 1
ATOM 1131 C C . ASP A 1 137 ? 0.880 -15.061 -0.776 1.00 85.69 137 ASP A C 1
ATOM 1133 O O . ASP A 1 137 ? 0.436 -14.512 -1.782 1.00 85.69 137 ASP A O 1
ATOM 1137 N N . ASP A 1 138 ? 0.084 -15.704 0.072 1.00 87.19 138 ASP A N 1
ATOM 1138 C CA . ASP A 1 138 ? -1.360 -15.895 -0.122 1.00 87.19 138 ASP A CA 1
ATOM 1139 C C . ASP A 1 138 ? -2.186 -14.650 0.248 1.00 87.19 138 ASP A C 1
ATOM 1141 O O . ASP A 1 138 ? -3.395 -14.621 0.059 1.00 87.19 138 ASP A O 1
ATOM 1145 N N . CYS A 1 139 ? -1.538 -13.587 0.730 1.00 89.00 139 CYS A N 1
ATOM 1146 C CA . CYS A 1 139 ? -2.168 -12.283 0.941 1.00 89.00 139 CYS A CA 1
ATOM 1147 C C . CYS A 1 139 ? -2.041 -11.360 -0.284 1.00 89.00 139 CYS A C 1
ATOM 1149 O O . CYS A 1 139 ? -2.536 -10.234 -0.257 1.00 89.00 139 CYS A O 1
ATOM 1151 N N . SER A 1 140 ? -1.310 -11.782 -1.326 1.00 90.56 140 SER A N 1
ATOM 1152 C CA . SER A 1 140 ? -1.009 -10.957 -2.503 1.00 90.56 140 SER A CA 1
ATOM 1153 C C . SER A 1 140 ? -1.903 -11.305 -3.687 1.00 90.56 140 SER A C 1
ATOM 1155 O O . SER A 1 140 ? -1.880 -12.431 -4.180 1.00 90.56 140 SER A O 1
ATOM 1157 N N . VAL A 1 141 ? -2.603 -10.309 -4.227 1.00 92.06 141 VAL A N 1
ATOM 1158 C CA . VAL A 1 141 ? -3.386 -10.438 -5.462 1.00 92.06 141 VAL A CA 1
ATOM 1159 C C . VAL A 1 141 ? -2.775 -9.605 -6.582 1.00 92.06 141 VAL A C 1
ATOM 1161 O O . VAL A 1 141 ? -2.439 -8.437 -6.401 1.00 92.06 141 VAL A O 1
ATOM 1164 N N . TRP A 1 142 ? -2.615 -10.201 -7.761 1.00 91.00 142 TRP A N 1
ATOM 1165 C CA . TRP A 1 142 ? -2.096 -9.492 -8.927 1.00 91.00 142 TRP A CA 1
ATOM 1166 C C . TRP A 1 142 ? -3.195 -8.695 -9.621 1.0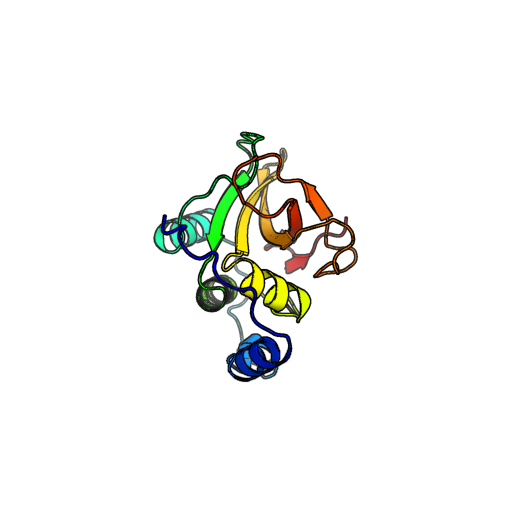0 91.00 142 TRP A C 1
ATOM 1168 O O . TRP A 1 142 ? -4.218 -9.257 -10.020 1.00 91.00 142 TRP A O 1
ATOM 1178 N N . VAL A 1 143 ? -2.957 -7.404 -9.849 1.00 89.88 143 VAL A N 1
ATOM 1179 C CA . VAL A 1 143 ? -3.850 -6.541 -10.623 1.00 89.88 143 VAL A CA 1
ATOM 1180 C C . VAL A 1 143 ? -3.087 -5.912 -11.775 1.00 89.88 143 VAL A C 1
ATOM 1182 O O . VAL A 1 143 ? -2.121 -5.176 -11.589 1.00 89.88 143 VAL A O 1
ATOM 1185 N N . ARG A 1 144 ? -3.549 -6.186 -12.996 1.00 87.00 144 ARG A N 1
ATOM 1186 C CA . ARG A 1 144 ? -2.959 -5.626 -14.212 1.00 87.00 144 ARG A CA 1
ATOM 1187 C C . ARG A 1 144 ? -3.256 -4.131 -14.322 1.00 87.00 144 ARG A C 1
ATOM 1189 O O . ARG A 1 144 ? -4.417 -3.722 -14.283 1.00 87.00 144 ARG A O 1
ATOM 1196 N N . ASN A 1 145 ? -2.217 -3.346 -14.567 1.00 81.75 145 ASN A N 1
ATOM 1197 C CA . ASN A 1 145 ? -2.315 -1.963 -14.988 1.00 81.75 145 ASN A CA 1
ATOM 1198 C C . ASN A 1 145 ? -2.591 -1.938 -16.498 1.00 81.75 145 ASN A C 1
ATOM 1200 O O . ASN A 1 145 ? -1.835 -2.492 -17.295 1.00 81.75 145 ASN A O 1
ATOM 1204 N N . ARG A 1 146 ? -3.723 -1.358 -16.901 1.00 68.94 146 ARG A N 1
ATOM 1205 C CA . ARG A 1 146 ? -4.085 -1.229 -18.322 1.00 68.94 146 ARG A CA 1
ATOM 1206 C C . ARG A 1 146 ? -3.585 0.078 -18.945 1.00 68.94 146 ARG A C 1
ATOM 1208 O O . ARG A 1 146 ? -3.699 0.225 -20.164 1.00 68.94 146 ARG A O 1
ATOM 1215 N N . SER A 1 147 ? -2.979 0.965 -18.149 1.00 62.81 147 SER A N 1
ATOM 1216 C CA . SER A 1 147 ? -2.476 2.241 -18.646 1.00 62.81 147 SER A CA 1
ATOM 1217 C C . SER A 1 147 ? -1.245 2.017 -19.529 1.00 62.81 147 SER A C 1
ATOM 1219 O O . SER A 1 147 ? -0.261 1.392 -19.144 1.00 62.81 147 SER A O 1
ATOM 1221 N N . ASN A 1 148 ? -1.306 2.521 -20.761 1.00 51.16 148 ASN A N 1
ATOM 1222 C CA . ASN A 1 148 ? -0.329 2.236 -21.820 1.00 51.16 148 ASN A CA 1
ATOM 1223 C C . AS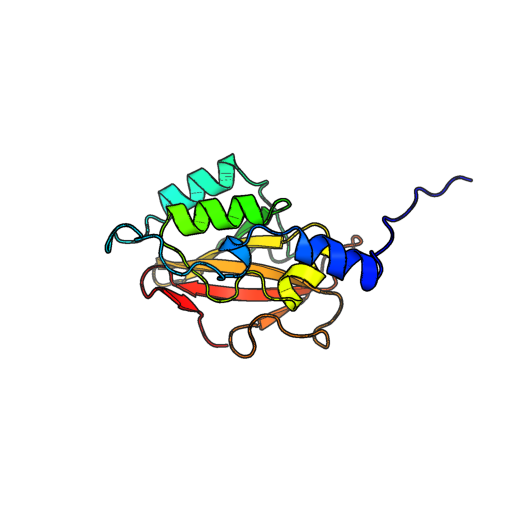N A 1 148 ? 0.906 3.170 -21.796 1.00 51.16 148 ASN A C 1
ATOM 1225 O O . ASN A 1 148 ? 1.560 3.361 -22.820 1.00 51.16 148 ASN A O 1
ATOM 1229 N N . GLN A 1 149 ? 1.205 3.812 -20.662 1.00 53.06 149 GLN A N 1
ATOM 1230 C CA . GLN A 1 149 ? 2.202 4.887 -20.564 1.00 53.06 149 GLN A CA 1
ATOM 1231 C C . GLN A 1 149 ? 3.370 4.506 -19.648 1.00 53.06 149 GLN A C 1
ATOM 1233 O O . GLN A 1 149 ? 3.442 4.985 -18.525 1.00 53.06 149 GLN A O 1
ATOM 1238 N N . GLY A 1 150 ? 4.274 3.633 -20.108 1.00 53.81 150 GLY A N 1
ATOM 1239 C CA . GLY A 1 150 ? 5.593 3.407 -19.481 1.00 53.81 150 GLY A CA 1
ATOM 1240 C C . GLY A 1 150 ? 5.604 2.936 -18.016 1.00 53.81 150 GLY A C 1
ATOM 1241 O O . GLY A 1 150 ? 6.670 2.874 -17.411 1.00 53.81 150 GLY A O 1
ATOM 1242 N N . ASN A 1 151 ? 4.438 2.616 -17.460 1.00 63.31 151 ASN A N 1
ATOM 1243 C CA . ASN A 1 151 ? 4.233 2.163 -16.094 1.00 63.31 151 ASN A CA 1
ATOM 1244 C C . ASN A 1 151 ? 4.421 0.636 -15.991 1.00 63.31 151 ASN A C 1
ATOM 1246 O O . ASN A 1 151 ? 4.325 -0.061 -17.005 1.00 63.31 151 ASN A O 1
ATOM 1250 N N . PRO A 1 152 ? 4.668 0.094 -14.783 1.00 72.62 152 PRO A N 1
ATOM 1251 C CA . PRO A 1 152 ? 4.656 -1.351 -14.531 1.00 72.62 152 PRO A CA 1
ATOM 1252 C C . PRO A 1 152 ? 3.384 -2.001 -15.095 1.00 72.62 152 PRO A C 1
ATOM 1254 O O . PRO A 1 152 ? 2.300 -1.420 -14.979 1.00 72.62 152 PRO A O 1
ATOM 1257 N N . GLU A 1 153 ? 3.492 -3.209 -15.672 1.00 81.75 153 GLU A N 1
ATOM 1258 C CA . GLU A 1 153 ? 2.332 -3.909 -16.258 1.00 81.75 153 GLU A CA 1
ATOM 1259 C C . GLU A 1 153 ? 1.255 -4.239 -15.217 1.00 81.75 153 GLU A C 1
ATOM 1261 O O . GLU A 1 153 ? 0.105 -4.511 -15.571 1.00 81.75 153 GLU A O 1
ATOM 1266 N N . GLY A 1 154 ? 1.601 -4.241 -13.932 1.00 89.31 154 GLY A N 1
ATOM 1267 C CA . GLY A 1 154 ? 0.647 -4.416 -12.854 1.00 89.31 154 GLY A CA 1
ATOM 1268 C C . GLY A 1 154 ? 1.233 -4.167 -11.478 1.00 89.31 154 GLY A C 1
ATOM 1269 O O . GLY A 1 154 ? 2.376 -3.742 -11.313 1.00 89.31 154 GLY A O 1
ATOM 1270 N N . TYR A 1 155 ? 0.397 -4.428 -10.485 1.00 92.38 155 TYR A N 1
ATOM 1271 C CA . TYR A 1 155 ? 0.713 -4.275 -9.080 1.00 92.38 155 TYR A CA 1
ATOM 1272 C C . TYR A 1 155 ? 0.290 -5.536 -8.332 1.00 92.38 155 TYR A C 1
ATOM 1274 O O . TYR A 1 155 ? -0.814 -6.049 -8.533 1.00 92.38 155 TYR A O 1
ATOM 1282 N N . TRP A 1 156 ? 1.145 -6.003 -7.429 1.00 93.75 156 TRP A N 1
ATOM 1283 C CA . TRP A 1 156 ? 0.729 -6.897 -6.357 1.00 93.75 156 TRP A CA 1
ATOM 1284 C C . TRP A 1 156 ? 0.046 -6.067 -5.285 1.00 93.75 156 TRP A C 1
ATOM 1286 O O . TRP A 1 156 ? 0.673 -5.176 -4.720 1.00 93.75 156 TRP A O 1
ATOM 1296 N N . LEU A 1 157 ? -1.224 -6.342 -5.014 1.00 94.44 157 LEU A N 1
ATOM 1297 C CA . LEU A 1 157 ? -1.974 -5.691 -3.953 1.00 94.44 157 LEU A CA 1
ATOM 1298 C C . LEU A 1 157 ? -2.047 -6.587 -2.723 1.00 94.44 157 LEU A C 1
ATOM 1300 O O . LEU A 1 157 ? -2.251 -7.794 -2.844 1.00 94.44 157 LEU A O 1
ATOM 1304 N N . ILE A 1 158 ? -1.942 -5.974 -1.551 1.00 95.06 158 ILE A N 1
ATOM 1305 C CA . ILE A 1 158 ? -2.278 -6.587 -0.265 1.00 95.06 158 ILE A CA 1
ATOM 1306 C C . ILE A 1 158 ? -3.333 -5.739 0.433 1.00 95.06 158 ILE A C 1
ATOM 1308 O O . ILE A 1 158 ? -3.353 -4.517 0.280 1.00 95.06 158 ILE A O 1
ATOM 1312 N N . TYR A 1 159 ? -4.176 -6.391 1.224 1.00 94.69 159 TYR A N 1
ATOM 1313 C CA . TYR A 1 159 ? -5.229 -5.746 1.999 1.00 94.69 159 TYR A CA 1
ATOM 1314 C C . TYR A 1 159 ? -4.960 -5.971 3.478 1.00 94.69 159 TYR A C 1
ATOM 1316 O O . TYR A 1 159 ? -4.673 -7.093 3.894 1.00 94.69 159 TYR A O 1
ATOM 1324 N N . TYR A 1 160 ? -5.052 -4.908 4.261 1.00 94.31 160 TYR A N 1
ATOM 1325 C CA . TYR A 1 160 ? -4.856 -4.926 5.698 1.00 94.31 160 TYR A CA 1
ATOM 1326 C C . TYR A 1 160 ? -6.078 -4.328 6.380 1.00 94.31 160 TYR A C 1
ATOM 1328 O O . TYR A 1 160 ? -6.472 -3.198 6.086 1.00 94.31 160 TYR A O 1
ATOM 1336 N N . ASP A 1 161 ? -6.659 -5.076 7.306 1.00 92.44 161 ASP A N 1
ATOM 1337 C CA . ASP A 1 161 ? -7.725 -4.577 8.159 1.00 92.44 161 ASP A CA 1
ATOM 1338 C C . ASP A 1 161 ? -7.102 -3.951 9.416 1.00 92.44 161 ASP A C 1
ATOM 1340 O O . ASP A 1 161 ? -6.538 -4.660 10.258 1.00 92.44 161 ASP A O 1
ATOM 1344 N N . PRO A 1 162 ? -7.187 -2.621 9.584 1.00 90.31 162 PRO A N 1
ATOM 1345 C CA . PRO A 1 162 ? -6.574 -1.956 10.721 1.00 90.31 162 PRO A CA 1
ATOM 1346 C C . PRO A 1 162 ? -7.317 -2.181 12.046 1.00 90.31 162 PRO A C 1
ATOM 1348 O O . PRO A 1 162 ? -6.750 -1.913 13.110 1.00 90.31 162 PRO A O 1
ATOM 1351 N N . ASN A 1 163 ? -8.552 -2.693 12.016 1.00 87.88 163 ASN A N 1
ATOM 1352 C CA . ASN A 1 163 ? -9.324 -3.013 13.215 1.00 87.88 163 ASN A CA 1
ATOM 1353 C C . ASN A 1 163 ? -8.930 -4.377 13.789 1.00 87.88 163 ASN A C 1
ATOM 1355 O O . ASN A 1 163 ? -8.738 -4.502 15.002 1.00 87.88 163 ASN A O 1
ATOM 1359 N N . THR A 1 164 ? -8.787 -5.389 12.929 1.00 89.19 164 THR A N 1
ATOM 1360 C CA . THR A 1 164 ? -8.332 -6.736 13.323 1.00 89.19 164 THR A CA 1
ATOM 1361 C C . THR A 1 164 ? -6.810 -6.850 13.378 1.00 89.19 164 THR A C 1
ATOM 1363 O O . THR A 1 164 ? -6.286 -7.687 14.109 1.00 89.19 164 THR A O 1
ATOM 1366 N N . LYS A 1 165 ? -6.100 -5.932 12.711 1.00 88.88 165 LYS A N 1
ATOM 1367 C CA . LYS A 1 165 ? -4.641 -5.888 12.549 1.00 88.88 165 LYS A CA 1
ATOM 1368 C C . LYS A 1 165 ? -4.077 -7.049 11.732 1.00 88.88 165 LYS A C 1
ATOM 1370 O O . LYS A 1 165 ? -2.926 -7.441 11.937 1.00 88.88 165 LYS A O 1
ATOM 1375 N N . GLU A 1 166 ? -4.866 -7.566 10.798 1.00 90.06 166 GLU A N 1
ATOM 1376 C CA . GLU A 1 166 ? -4.527 -8.730 9.983 1.00 90.06 166 GLU A CA 1
ATOM 1377 C C . GLU A 1 166 ? -4.457 -8.381 8.493 1.00 90.06 166 GLU A C 1
ATOM 1379 O O . GLU A 1 166 ? -5.145 -7.485 8.000 1.00 90.06 166 GLU A O 1
ATOM 1384 N N . LEU A 1 167 ? -3.599 -9.106 7.770 1.00 91.12 167 LEU A N 1
ATOM 1385 C CA . LEU A 1 167 ? -3.642 -9.134 6.311 1.00 91.12 167 LEU A CA 1
ATOM 1386 C C . LEU A 1 167 ? -4.761 -10.076 5.870 1.00 91.12 167 LEU A C 1
ATOM 1388 O O . LEU A 1 167 ? -4.901 -11.167 6.424 1.00 91.12 167 LEU A O 1
ATOM 1392 N N . LEU A 1 168 ? -5.517 -9.678 4.853 1.00 89.69 168 LEU A N 1
ATOM 1393 C CA . LEU A 1 168 ? -6.527 -10.547 4.264 1.00 89.69 168 LEU A CA 1
ATOM 1394 C C . LEU A 1 168 ? -5.883 -11.542 3.298 1.00 89.69 168 LEU A C 1
ATOM 1396 O O . LEU A 1 168 ? -5.026 -11.180 2.491 1.00 89.69 168 LEU A O 1
ATOM 1400 N N . LEU A 1 169 ? -6.342 -12.789 3.384 1.00 86.88 169 LEU A N 1
ATOM 1401 C CA . LEU A 1 169 ? -6.008 -13.855 2.444 1.00 86.88 169 LEU A CA 1
ATOM 1402 C C . LEU A 1 169 ? -6.842 -13.704 1.166 1.00 86.88 169 LEU A C 1
ATOM 1404 O O . LEU A 1 169 ? -8.006 -13.298 1.239 1.00 86.88 169 LEU A O 1
ATOM 1408 N N . TRP A 1 170 ? -6.250 -14.048 0.023 1.00 72.56 170 TRP A N 1
ATOM 1409 C CA . TRP A 1 170 ? -6.851 -13.929 -1.307 1.00 72.56 170 TRP A CA 1
ATOM 1410 C C . TRP A 1 170 ? -6.888 -15.259 -2.065 1.00 72.56 170 TRP A C 1
ATOM 1412 O O . TRP A 1 170 ? -5.945 -16.068 -1.919 1.00 72.56 170 TRP A O 1
#

Foldseek 3Di:
DDDDDDPDQDDPVVLVVVVVVDDCVLVVNDVDDDADDDDAQDVVVLVVVQVVPFAWDDQAPPPDPQKTKTKDLDVVVVVVSCSVRVQDDPPCVPPQQSSLCSRQSIKMWMWGADPVGAIKIKIWRAAQDPPPDQRPPQQWDWDAHPDPPPGRRTTTMWIARSNVSDIDGD